Protein AF-A0A7W4PMN3-F1 (afdb_monomer)

Organism: NCBI:txid1286190

Radius of gyration: 24.83 Å; Cα contacts (8 Å, |Δi|>4): 117; chains: 1; bounding box: 66×56×52 Å

Foldseek 3Di:
DDDDDDDDDDDDDDPDPDDPPPVPPPPPFDWDQAPLGTWTQKDFPDDCPDPLNVVLRVVLLVVLVVCLVPVVVCPDDDNVLSSLSSSVSSRVSCVVSVRMDGHPDDDPTSVRPPPD

Secondary structure (DSSP, 8-state):
------------------------------EEEETTEEEESEEE-S-TTSHHHHHHHHHHHHHHHHHHHHSSTTTSS-HHHHHHHHHHHHHHHHHHTTSEEE-TTS---SPPP---

pLDDT: mean 70.54, std 18.74, range [37.28, 95.38]

Stru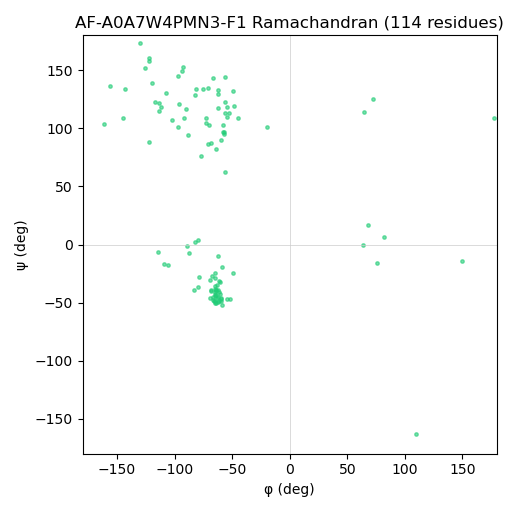cture (mmCIF, N/CA/C/O backbone):
data_AF-A0A7W4PMN3-F1
#
_entry.id   AF-A0A7W4PMN3-F1
#
loop_
_atom_site.group_PDB
_atom_site.id
_atom_site.type_symbol
_atom_site.label_atom_id
_atom_site.label_alt_id
_atom_site.label_comp_id
_atom_site.label_asym_id
_atom_site.label_entity_id
_atom_site.label_seq_id
_atom_site.pdbx_PDB_ins_code
_atom_site.Cartn_x
_atom_site.Cartn_y
_atom_site.Cartn_z
_atom_site.occupancy
_atom_site.B_iso_or_equiv
_atom_site.auth_seq_id
_atom_site.auth_comp_id
_atom_site.auth_asym_id
_atom_site.auth_atom_id
_atom_site.pdbx_PDB_model_num
ATOM 1 N N . MET A 1 1 ? -49.636 -38.493 34.632 1.00 37.28 1 MET A N 1
ATOM 2 C CA . MET A 1 1 ? -49.214 -37.741 33.433 1.00 37.28 1 MET A CA 1
ATOM 3 C C . MET A 1 1 ? -47.906 -38.357 32.977 1.00 37.28 1 MET A C 1
ATOM 5 O O . MET A 1 1 ? -46.911 -38.229 33.673 1.00 37.28 1 MET A O 1
ATOM 9 N N . THR A 1 2 ? -47.946 -39.136 31.899 1.00 40.81 2 THR A N 1
ATOM 10 C CA . THR A 1 2 ? -46.820 -39.970 31.460 1.00 40.81 2 THR A CA 1
ATOM 11 C C . THR A 1 2 ? -46.844 -39.977 29.940 1.00 40.81 2 THR A C 1
ATOM 13 O O . THR A 1 2 ? -47.766 -40.518 29.337 1.00 40.81 2 THR A O 1
ATOM 16 N N . ILE A 1 3 ? -45.879 -39.296 29.327 1.00 47.38 3 ILE A N 1
ATOM 17 C CA . ILE A 1 3 ? -45.772 -39.137 27.877 1.00 47.38 3 ILE A CA 1
ATOM 18 C C . ILE A 1 3 ? -44.810 -40.217 27.375 1.00 47.38 3 ILE A C 1
ATOM 20 O O . ILE A 1 3 ? -43.661 -40.267 27.807 1.00 47.38 3 ILE A O 1
ATOM 24 N N . ARG A 1 4 ? -45.278 -41.091 26.480 1.00 50.44 4 ARG A N 1
ATOM 25 C CA . ARG A 1 4 ? -44.426 -41.973 25.673 1.00 50.44 4 ARG A CA 1
ATOM 26 C C . ARG A 1 4 ? -44.558 -41.537 24.219 1.00 50.44 4 ARG A C 1
ATOM 28 O O . ARG A 1 4 ? -45.647 -41.616 23.663 1.00 50.44 4 ARG A O 1
ATOM 35 N N . ILE A 1 5 ? -43.468 -41.043 23.639 1.00 54.47 5 ILE A N 1
ATOM 36 C CA . ILE A 1 5 ? -43.374 -40.735 22.210 1.00 54.47 5 ILE A CA 1
ATOM 37 C C . ILE A 1 5 ? -42.593 -41.887 21.587 1.00 54.47 5 ILE A C 1
ATOM 39 O O . ILE A 1 5 ? -41.398 -42.036 21.832 1.00 54.47 5 ILE A O 1
ATOM 43 N N . ASP A 1 6 ? -43.308 -42.735 20.852 1.00 49.56 6 ASP A N 1
ATOM 44 C CA . ASP A 1 6 ? -42.733 -43.837 20.092 1.00 49.56 6 ASP A CA 1
ATOM 45 C C . ASP A 1 6 ? -42.213 -43.307 18.752 1.00 49.56 6 ASP A C 1
ATOM 47 O O . ASP A 1 6 ? -42.899 -42.582 18.024 1.00 49.56 6 ASP A O 1
ATOM 51 N N . ALA A 1 7 ? -40.960 -43.634 18.462 1.00 53.09 7 ALA A N 1
ATOM 52 C CA . ALA A 1 7 ? -40.264 -43.268 17.250 1.00 53.09 7 ALA A CA 1
ATOM 53 C C . ALA A 1 7 ? -40.480 -44.354 16.196 1.00 53.09 7 ALA A C 1
ATOM 55 O O . ALA A 1 7 ? -39.973 -45.462 16.345 1.00 53.09 7 ALA A O 1
ATOM 56 N N . ARG A 1 8 ? -41.130 -44.022 15.078 1.00 52.03 8 ARG A N 1
ATOM 57 C CA . ARG A 1 8 ? -40.959 -44.732 13.798 1.00 52.03 8 ARG A CA 1
ATOM 58 C C . ARG A 1 8 ? -41.450 -43.841 12.662 1.00 52.03 8 ARG A C 1
ATOM 60 O O . ARG A 1 8 ? -42.630 -43.565 12.531 1.00 52.03 8 ARG A O 1
ATOM 67 N N . ARG A 1 9 ? -40.481 -43.268 11.943 1.00 53.56 9 ARG A N 1
ATOM 68 C CA . ARG A 1 9 ? -40.164 -43.609 10.545 1.00 53.56 9 ARG A CA 1
ATOM 69 C C . ARG A 1 9 ? -41.301 -43.279 9.575 1.00 53.56 9 ARG A C 1
ATOM 71 O O . ARG A 1 9 ? -42.292 -43.990 9.532 1.00 53.56 9 ARG A O 1
ATOM 78 N N . LEU A 1 10 ? -41.045 -42.318 8.690 1.00 52.19 10 LEU A N 1
ATOM 79 C CA . LEU A 1 10 ? -40.747 -42.581 7.274 1.00 52.19 10 LEU A CA 1
ATOM 80 C C . LEU A 1 10 ? -40.581 -41.234 6.558 1.00 52.19 10 LEU A C 1
ATOM 82 O O . LEU A 1 10 ? -41.546 -40.507 6.351 1.00 52.19 10 LEU A O 1
ATOM 86 N N . LEU A 1 11 ? -39.342 -40.913 6.179 1.00 58.75 11 LEU A N 1
ATOM 87 C CA . LEU A 1 11 ? -39.102 -40.003 5.064 1.00 58.75 11 LEU A CA 1
ATOM 88 C C . LEU A 1 11 ? -39.475 -40.741 3.772 1.00 58.75 11 LEU A C 1
ATOM 90 O O . LEU A 1 11 ? -38.973 -41.847 3.555 1.00 58.75 11 LEU A O 1
ATOM 94 N N . PRO A 1 12 ? -40.201 -40.085 2.860 1.00 51.88 12 PRO A N 1
ATOM 95 C CA . PRO A 1 12 ? -39.898 -40.193 1.450 1.00 51.88 12 PRO A CA 1
ATOM 96 C C . PRO A 1 12 ? -39.381 -38.845 0.948 1.00 51.88 12 PRO A C 1
ATOM 98 O O . PRO A 1 12 ? -40.058 -37.819 0.989 1.00 51.88 12 PRO A O 1
ATOM 101 N N . LEU A 1 13 ? -38.133 -38.898 0.488 1.00 55.12 13 LEU A N 1
ATOM 102 C CA . LEU A 1 13 ? -37.477 -37.923 -0.368 1.00 55.12 13 LEU A CA 1
ATOM 103 C C . LEU A 1 13 ? -38.406 -37.510 -1.519 1.00 55.12 13 LEU A C 1
ATOM 105 O O . LEU A 1 13 ? -38.610 -38.285 -2.451 1.00 55.12 13 LEU A O 1
ATOM 109 N N . LEU A 1 14 ? -38.916 -36.279 -1.492 1.00 54.69 14 LEU A N 1
ATOM 110 C CA . LEU A 1 14 ? -39.370 -35.613 -2.707 1.00 54.69 14 LEU A CA 1
ATOM 111 C C . LEU A 1 14 ? -38.251 -34.702 -3.197 1.00 54.69 14 LEU A C 1
ATOM 113 O O . LEU A 1 14 ? -38.012 -33.615 -2.675 1.00 54.69 14 LEU A O 1
ATOM 117 N N . ALA A 1 15 ? -37.554 -35.215 -4.208 1.00 55.59 15 ALA A N 1
ATOM 118 C CA . ALA A 1 15 ? -36.651 -34.480 -5.068 1.00 55.59 15 ALA A CA 1
ATOM 119 C C . ALA A 1 15 ? -37.432 -33.366 -5.784 1.00 55.59 15 ALA A C 1
ATOM 121 O O . ALA A 1 15 ? -38.001 -33.563 -6.853 1.00 55.59 15 ALA A O 1
ATOM 122 N N . GLY A 1 16 ? -37.488 -32.196 -5.154 1.00 47.44 16 GLY A N 1
ATOM 123 C CA . GLY A 1 16 ? -37.913 -30.955 -5.780 1.00 47.44 16 GLY A CA 1
ATOM 124 C C . GLY A 1 16 ? -36.708 -30.274 -6.409 1.00 47.44 16 GLY A C 1
ATOM 125 O O . GLY A 1 16 ? -35.988 -29.536 -5.743 1.00 47.44 16 GLY A O 1
ATOM 126 N N . THR A 1 17 ? -36.484 -30.523 -7.696 1.00 54.16 17 THR A N 1
ATOM 127 C CA . THR A 1 17 ? -35.688 -29.662 -8.576 1.00 54.16 17 THR A CA 1
ATOM 128 C C . THR A 1 17 ? -36.292 -28.259 -8.578 1.00 54.16 17 THR A C 1
ATOM 130 O O . THR A 1 17 ? -37.235 -27.976 -9.311 1.00 54.16 17 THR A O 1
ATOM 133 N N . GLY A 1 18 ? -35.752 -27.389 -7.730 1.00 43.59 18 GLY A N 1
ATOM 134 C CA . GLY A 1 18 ? -36.048 -25.964 -7.678 1.00 43.59 18 GLY A CA 1
ATOM 135 C C . GLY A 1 18 ? -34.754 -25.191 -7.863 1.00 43.59 18 GLY A C 1
ATOM 136 O O . GLY A 1 18 ? -34.050 -24.913 -6.901 1.00 43.59 18 GLY A O 1
ATOM 137 N N . LEU A 1 19 ? -34.439 -24.942 -9.131 1.00 45.38 19 LEU A N 1
ATOM 138 C CA . LEU A 1 19 ? -33.405 -24.071 -9.682 1.00 45.38 19 LEU A CA 1
ATOM 139 C C . LEU A 1 19 ? -32.907 -22.998 -8.688 1.00 45.38 19 LEU A C 1
ATOM 141 O O . LEU A 1 19 ? -33.544 -21.963 -8.495 1.00 45.38 19 LEU A O 1
ATOM 145 N N . ALA A 1 20 ? -31.744 -23.231 -8.077 1.00 46.22 20 ALA A N 1
ATOM 146 C CA . ALA A 1 20 ? -31.018 -22.194 -7.360 1.00 46.22 20 ALA A CA 1
ATOM 147 C C . ALA A 1 20 ? -30.449 -21.219 -8.394 1.00 46.22 20 ALA A C 1
ATOM 149 O O . ALA A 1 20 ? -29.310 -21.353 -8.837 1.00 46.22 20 ALA A O 1
ATOM 150 N N . ILE A 1 21 ? -31.243 -20.228 -8.798 1.00 48.03 21 ILE A N 1
ATOM 151 C CA . ILE A 1 21 ? -30.689 -19.030 -9.418 1.00 48.03 21 ILE A CA 1
ATOM 152 C C . ILE A 1 21 ? -30.125 -18.205 -8.263 1.00 48.03 21 ILE A C 1
ATOM 154 O O . ILE A 1 21 ? -30.733 -17.249 -7.785 1.00 48.03 21 ILE A O 1
ATOM 158 N N . ALA A 1 22 ? -28.965 -18.626 -7.758 1.00 44.69 22 ALA A N 1
ATOM 159 C CA . ALA A 1 22 ? -28.084 -17.694 -7.090 1.00 44.69 22 ALA A CA 1
ATOM 160 C C . ALA A 1 22 ? -27.797 -16.626 -8.142 1.00 44.69 22 ALA A C 1
ATOM 162 O O . ALA A 1 22 ? -27.066 -16.871 -9.101 1.00 44.69 22 ALA A O 1
ATOM 163 N N . ALA A 1 23 ? -28.454 -15.475 -8.017 1.00 39.88 23 ALA A N 1
ATOM 164 C CA . ALA A 1 23 ? -28.007 -14.278 -8.686 1.00 39.88 23 ALA A CA 1
ATOM 165 C C . ALA A 1 23 ? -26.575 -14.067 -8.195 1.00 39.88 23 ALA A C 1
ATOM 167 O O . ALA A 1 23 ? -26.344 -13.576 -7.091 1.00 39.88 23 ALA A O 1
ATOM 168 N N . THR A 1 24 ? -25.609 -14.522 -8.987 1.00 45.12 24 THR A N 1
ATOM 169 C CA . THR A 1 24 ? -24.237 -14.064 -8.920 1.00 45.12 24 THR A CA 1
ATOM 170 C C . THR A 1 24 ? -24.305 -12.600 -9.310 1.00 45.12 24 THR A C 1
ATOM 172 O O . THR A 1 24 ? -24.100 -12.221 -10.461 1.00 45.12 24 THR A O 1
ATOM 175 N N . THR A 1 25 ? -24.653 -11.747 -8.344 1.00 44.81 25 THR A N 1
ATOM 176 C CA . THR A 1 25 ? -24.221 -10.361 -8.400 1.00 44.81 25 THR A CA 1
ATOM 177 C C . THR A 1 25 ? -22.732 -10.449 -8.700 1.00 44.81 25 THR A C 1
ATOM 179 O O . THR A 1 25 ? -22.014 -11.128 -7.958 1.00 44.81 25 THR A O 1
ATOM 182 N N . PRO A 1 26 ? -22.258 -9.900 -9.833 1.00 44.06 26 PRO A N 1
ATOM 183 C CA . PRO A 1 26 ? -20.837 -9.892 -10.093 1.00 44.06 26 PRO A CA 1
ATOM 184 C C . PRO A 1 26 ? -20.243 -9.199 -8.879 1.00 44.06 26 PRO A C 1
ATOM 186 O O . PRO A 1 26 ? -20.568 -8.041 -8.619 1.00 44.06 26 PRO A O 1
ATOM 189 N N . ALA A 1 27 ? -19.476 -9.939 -8.076 1.00 48.28 27 ALA A N 1
ATOM 190 C CA . ALA A 1 27 ? -18.728 -9.365 -6.980 1.00 48.28 27 ALA A CA 1
ATOM 191 C C . ALA A 1 27 ? -17.834 -8.329 -7.648 1.00 48.28 27 ALA A C 1
ATOM 193 O O . ALA A 1 27 ? -16.843 -8.691 -8.288 1.00 48.28 27 ALA A O 1
ATOM 194 N N . HIS A 1 28 ? -18.273 -7.066 -7.632 1.00 50.47 28 HIS A N 1
ATOM 195 C CA . HIS A 1 28 ? -17.547 -5.969 -8.235 1.00 50.47 28 HIS A CA 1
ATOM 196 C C . HIS A 1 28 ? -16.160 -6.057 -7.632 1.00 50.47 28 HIS A C 1
ATOM 198 O O . HIS A 1 28 ? -16.020 -5.967 -6.413 1.00 50.47 28 HIS A O 1
ATOM 204 N N . ALA A 1 29 ? -15.173 -6.380 -8.470 1.00 59.38 29 ALA A N 1
ATOM 205 C CA . ALA A 1 29 ? -13.822 -6.613 -8.005 1.00 59.38 29 ALA A CA 1
ATOM 206 C C . ALA A 1 29 ? -13.416 -5.370 -7.217 1.00 59.38 29 ALA A C 1
ATOM 208 O O . ALA A 1 29 ? -13.316 -4.284 -7.793 1.00 59.38 29 ALA A O 1
ATOM 209 N N . HIS A 1 30 ? -13.295 -5.514 -5.898 1.00 68.75 30 HIS A N 1
ATOM 210 C CA . HIS A 1 30 ? -12.965 -4.395 -5.039 1.00 68.75 30 HIS A CA 1
ATOM 211 C C . HIS A 1 30 ? -11.589 -3.900 -5.464 1.00 68.75 30 HIS A C 1
ATOM 213 O O . HIS A 1 30 ? -10.609 -4.654 -5.471 1.00 68.75 30 HIS A O 1
ATOM 219 N N . LYS A 1 31 ? -11.577 -2.649 -5.918 1.00 73.19 31 LYS A N 1
ATOM 220 C CA . LYS A 1 31 ? -10.384 -1.936 -6.334 1.00 73.19 31 LYS A CA 1
ATOM 221 C C . LYS A 1 31 ? -10.168 -0.798 -5.368 1.00 73.19 31 LYS A C 1
ATOM 223 O O . LYS A 1 31 ? -11.031 0.059 -5.196 1.00 73.19 31 LYS A O 1
ATOM 228 N N . GLU A 1 32 ? -9.005 -0.824 -4.761 1.00 81.19 32 GLU A N 1
ATOM 229 C CA . GLU A 1 32 ? -8.519 0.190 -3.861 1.00 81.19 32 GLU A CA 1
ATOM 230 C C . GLU A 1 32 ? -7.604 1.147 -4.638 1.00 81.19 32 GLU A C 1
ATOM 232 O O . GLU A 1 32 ? -6.951 0.734 -5.595 1.00 81.19 32 GLU A O 1
ATOM 237 N N . HIS A 1 33 ? -7.598 2.437 -4.309 1.00 79.44 33 HIS A N 1
ATOM 238 C CA . HIS A 1 33 ? -6.857 3.435 -5.085 1.00 79.44 33 HIS A CA 1
ATOM 239 C C . HIS A 1 33 ? -5.624 3.912 -4.325 1.00 79.44 33 HIS A C 1
ATOM 241 O O . HIS A 1 33 ? -5.720 4.305 -3.163 1.00 79.44 33 HIS A O 1
ATOM 247 N N . SER A 1 34 ? -4.478 3.908 -5.003 1.00 80.44 34 SER A N 1
ATOM 248 C CA . SER A 1 34 ? -3.223 4.476 -4.515 1.00 80.44 34 SER A CA 1
ATOM 249 C C . SER A 1 34 ? -2.605 5.400 -5.561 1.00 80.44 34 SER A C 1
ATOM 251 O O . SER A 1 34 ? -3.054 5.453 -6.709 1.00 80.44 34 SER A O 1
ATOM 253 N N . ILE A 1 35 ? -1.520 6.084 -5.191 1.00 81.62 35 ILE A N 1
ATOM 254 C CA . ILE A 1 35 ? -0.715 6.884 -6.129 1.00 81.62 35 ILE A CA 1
ATOM 255 C C . ILE A 1 35 ? -0.138 6.049 -7.286 1.00 81.62 35 ILE A C 1
ATOM 257 O O . ILE A 1 35 ? 0.199 6.588 -8.336 1.00 81.62 35 ILE A O 1
ATOM 261 N N . TYR A 1 36 ? -0.063 4.726 -7.121 1.00 78.00 36 TYR A N 1
ATOM 262 C CA . TYR A 1 36 ? 0.402 3.787 -8.141 1.00 78.00 36 TYR A CA 1
ATOM 263 C C . TYR A 1 36 ? -0.741 3.288 -9.044 1.00 78.00 36 TYR A C 1
ATOM 265 O O . TYR A 1 36 ? -0.509 2.510 -9.970 1.00 78.00 36 TYR A O 1
ATOM 273 N N . GLY A 1 37 ? -1.980 3.728 -8.797 1.00 83.25 37 GLY A N 1
ATOM 274 C CA . GLY A 1 37 ? -3.188 3.394 -9.545 1.00 83.25 37 GLY A CA 1
ATOM 275 C C . GLY A 1 37 ? -4.152 2.496 -8.767 1.00 83.25 37 GLY A C 1
ATOM 276 O O . GLY A 1 37 ? -4.085 2.363 -7.551 1.00 83.25 37 GLY A O 1
ATOM 277 N N . SER A 1 38 ? -5.083 1.865 -9.488 1.00 84.38 38 SER A N 1
ATOM 278 C CA . SER A 1 38 ? -6.032 0.927 -8.871 1.00 84.38 38 SER A CA 1
ATOM 279 C C . SER A 1 38 ? -5.354 -0.403 -8.540 1.00 84.38 38 SER A C 1
ATOM 281 O O . SER A 1 38 ? -4.667 -0.960 -9.405 1.00 84.38 38 SER A O 1
ATOM 283 N N . ILE A 1 39 ? -5.599 -0.900 -7.330 1.00 86.56 39 ILE A N 1
ATOM 284 C CA . ILE A 1 39 ? -5.092 -2.147 -6.762 1.00 86.56 39 ILE A CA 1
ATOM 285 C C . ILE A 1 39 ? -6.279 -3.070 -6.492 1.00 86.56 39 ILE A C 1
ATOM 287 O O . ILE A 1 39 ? -7.218 -2.692 -5.797 1.00 86.56 39 ILE A O 1
ATOM 291 N N . SER A 1 40 ? -6.281 -4.266 -7.070 1.00 83.12 40 SER A N 1
ATOM 292 C CA . SER A 1 40 ? -7.427 -5.186 -6.967 1.00 83.12 40 SER A CA 1
ATOM 293 C C . SER A 1 40 ? -7.274 -6.150 -5.789 1.00 83.12 40 SER A C 1
ATOM 295 O O . SER A 1 40 ? -6.162 -6.491 -5.410 1.00 83.12 40 SER A O 1
ATOM 297 N N . GLY A 1 41 ? -8.384 -6.638 -5.229 1.00 83.69 41 GLY A N 1
ATOM 298 C CA . GLY A 1 41 ? -8.355 -7.681 -4.1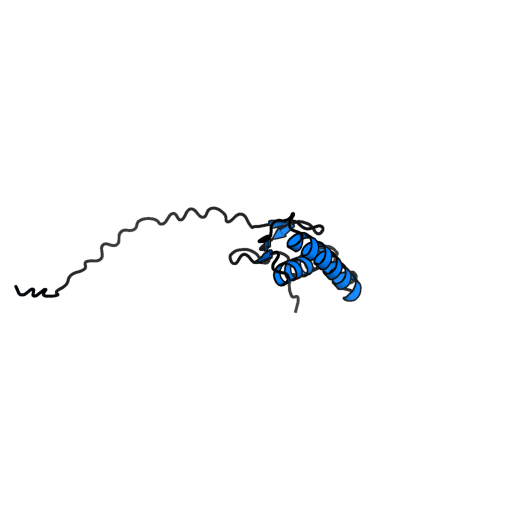90 1.00 83.69 41 GLY A CA 1
ATOM 299 C C . GLY A 1 41 ? -8.083 -7.166 -2.773 1.00 83.69 41 GLY A C 1
ATOM 300 O O . GLY A 1 41 ? -7.969 -7.967 -1.845 1.00 83.69 41 GLY A O 1
ATOM 301 N N . TYR A 1 42 ? -8.042 -5.843 -2.592 1.00 85.81 42 TYR A N 1
ATOM 302 C CA . TYR A 1 42 ? -7.913 -5.181 -1.296 1.00 85.81 42 TYR A CA 1
ATOM 303 C C . TYR A 1 42 ? -9.075 -4.225 -1.045 1.00 85.81 42 TYR A C 1
ATOM 305 O O . TYR A 1 42 ? -9.744 -3.758 -1.970 1.00 85.81 42 TYR A O 1
ATOM 313 N N . ARG A 1 43 ? -9.306 -3.930 0.232 1.00 87.31 43 ARG A N 1
ATOM 314 C CA . ARG A 1 43 ? -10.267 -2.929 0.692 1.00 87.31 43 ARG A CA 1
ATOM 315 C C . ARG A 1 43 ? -9.719 -2.202 1.910 1.00 87.31 43 ARG A C 1
ATOM 317 O O . ARG A 1 43 ? -9.290 -2.854 2.861 1.00 87.31 43 ARG A O 1
ATOM 324 N N . ALA A 1 44 ? -9.822 -0.875 1.918 1.00 89.50 44 ALA A N 1
ATOM 325 C CA . ALA A 1 44 ? -9.595 -0.084 3.121 1.00 89.50 44 ALA A CA 1
ATOM 326 C C . ALA A 1 44 ? -10.612 -0.423 4.228 1.00 89.50 44 ALA A C 1
ATOM 328 O O . ALA A 1 44 ? -11.825 -0.439 3.995 1.00 89.50 44 ALA A O 1
ATOM 329 N N . ILE A 1 45 ? -10.104 -0.687 5.434 1.00 92.19 45 ILE A N 1
ATOM 330 C CA . ILE A 1 45 ? -10.904 -0.897 6.653 1.00 92.19 45 ILE A CA 1
ATOM 331 C C . ILE A 1 45 ? -10.843 0.285 7.617 1.00 92.19 45 ILE A C 1
ATOM 333 O O . ILE A 1 45 ? -11.712 0.408 8.476 1.00 92.19 45 ILE A O 1
ATOM 337 N N . LEU A 1 46 ? -9.851 1.162 7.458 1.00 91.00 46 LEU A N 1
ATOM 338 C CA . LEU A 1 46 ? -9.789 2.440 8.156 1.00 91.00 46 LEU A CA 1
ATOM 339 C C . LEU A 1 46 ? -10.403 3.549 7.298 1.00 91.00 46 LEU A C 1
ATOM 341 O O . LEU A 1 46 ? -10.318 3.522 6.067 1.00 91.00 46 LEU A O 1
ATOM 345 N N . ASP A 1 47 ? -10.987 4.549 7.961 1.00 91.19 47 ASP A N 1
ATOM 346 C CA . ASP A 1 47 ? -11.408 5.779 7.295 1.00 91.19 47 ASP A CA 1
ATOM 347 C C . ASP A 1 47 ? -10.189 6.498 6.705 1.00 91.19 47 ASP A C 1
ATOM 349 O O . ASP A 1 47 ? -9.175 6.674 7.386 1.00 91.19 47 ASP A O 1
ATOM 353 N N . ARG A 1 48 ? -10.283 6.940 5.448 1.00 87.00 48 ARG A N 1
ATOM 354 C CA . ARG A 1 48 ? -9.145 7.547 4.738 1.00 87.00 48 ARG A CA 1
ATOM 355 C C . ARG A 1 48 ? -8.674 8.862 5.344 1.00 87.00 48 ARG A C 1
ATOM 357 O O . ARG A 1 48 ? -7.519 9.233 5.149 1.00 87.00 48 ARG A O 1
ATOM 364 N N . ASN A 1 49 ? -9.554 9.567 6.049 1.00 91.25 49 ASN A N 1
ATOM 365 C CA . ASN A 1 49 ? -9.223 10.826 6.702 1.00 91.25 49 ASN A CA 1
ATOM 366 C C . ASN A 1 49 ? -8.664 10.611 8.112 1.00 91.25 49 ASN A C 1
ATOM 368 O O . ASN A 1 49 ? -8.187 11.570 8.714 1.00 91.25 49 ASN A O 1
ATOM 372 N N . SER A 1 50 ? -8.687 9.380 8.632 1.00 93.62 50 SER A N 1
ATOM 373 C CA . SER A 1 50 ? -8.085 9.067 9.925 1.00 93.62 50 SER A CA 1
ATOM 374 C C . SER A 1 50 ? -6.562 9.218 9.889 1.00 93.62 50 SER A C 1
ATOM 376 O O . SER A 1 50 ? -5.899 8.850 8.913 1.00 93.62 50 SER A O 1
ATOM 378 N N . ASP A 1 51 ? -5.985 9.694 10.992 1.00 95.38 51 ASP A N 1
ATOM 379 C CA . ASP A 1 51 ? -4.529 9.821 11.135 1.00 95.38 51 ASP A CA 1
ATOM 380 C C . ASP A 1 51 ? -3.821 8.464 11.008 1.00 95.38 51 ASP A C 1
ATOM 382 O O . ASP A 1 51 ? -2.722 8.365 10.459 1.00 95.38 51 ASP A O 1
ATOM 386 N N . ALA A 1 52 ? -4.480 7.390 11.452 1.00 92.88 52 ALA A N 1
ATOM 387 C CA . ALA A 1 52 ? -3.991 6.025 11.299 1.00 92.88 52 ALA A CA 1
ATOM 388 C C . ALA A 1 52 ? -3.866 5.624 9.818 1.00 92.88 52 ALA A C 1
ATOM 390 O O . ALA A 1 52 ? -2.829 5.098 9.415 1.00 92.88 52 ALA A O 1
ATOM 391 N N . TYR A 1 53 ? -4.868 5.932 8.985 1.00 93.62 53 TYR A N 1
ATOM 392 C CA . TYR A 1 53 ? -4.788 5.670 7.546 1.00 93.62 53 TYR A CA 1
ATOM 393 C C . TYR A 1 53 ? -3.721 6.539 6.878 1.00 93.62 53 TYR A C 1
ATOM 395 O O . TYR A 1 53 ? -2.893 6.022 6.135 1.00 93.62 53 TYR A O 1
ATOM 403 N N . ARG A 1 54 ? -3.697 7.849 7.157 1.00 93.75 54 ARG A N 1
ATOM 404 C CA . ARG A 1 54 ? -2.753 8.789 6.522 1.00 93.75 54 ARG A CA 1
ATOM 405 C C . ARG A 1 54 ? -1.298 8.488 6.872 1.00 93.75 54 ARG A C 1
ATOM 407 O O . ARG A 1 54 ? -0.428 8.590 6.012 1.00 93.75 54 ARG A O 1
ATOM 414 N N . SER A 1 55 ? -1.031 8.101 8.119 1.00 94.62 55 SER A N 1
ATOM 415 C CA . SER A 1 55 ? 0.310 7.691 8.548 1.00 94.62 55 SER A CA 1
ATOM 416 C C . SER A 1 55 ? 0.740 6.369 7.913 1.00 94.62 55 SER A C 1
ATOM 418 O O . SER A 1 55 ? 1.893 6.247 7.499 1.00 94.62 55 SER A O 1
ATOM 420 N N . ALA A 1 56 ? -0.171 5.397 7.789 1.00 94.12 56 ALA A N 1
ATOM 421 C CA . ALA A 1 56 ? 0.098 4.160 7.066 1.00 94.12 56 ALA A CA 1
ATOM 422 C C . ALA A 1 56 ? 0.369 4.422 5.581 1.00 94.12 56 ALA A C 1
ATOM 424 O O . ALA A 1 56 ? 1.371 3.945 5.061 1.00 94.12 56 ALA A O 1
ATOM 425 N N . ASP A 1 57 ? -0.458 5.242 4.936 1.00 93.06 57 ASP A N 1
ATOM 426 C CA . ASP A 1 57 ? -0.327 5.602 3.526 1.00 93.06 57 ASP A CA 1
ATOM 427 C C . ASP A 1 57 ? 1.026 6.265 3.225 1.00 93.06 57 ASP A C 1
ATOM 429 O O . ASP A 1 57 ? 1.776 5.779 2.381 1.00 93.06 57 ASP A O 1
ATOM 433 N N . ALA A 1 58 ? 1.399 7.309 3.972 1.00 92.44 58 ALA A N 1
ATOM 434 C CA . ALA A 1 58 ? 2.671 8.007 3.775 1.00 92.44 58 ALA A CA 1
ATOM 435 C C . ALA A 1 58 ? 3.891 7.090 3.989 1.00 92.44 58 ALA A C 1
ATOM 437 O O . ALA A 1 58 ? 4.858 7.131 3.220 1.00 92.44 58 ALA A O 1
ATOM 438 N N . PHE A 1 59 ? 3.836 6.236 5.016 1.00 93.69 59 PHE A N 1
ATOM 439 C CA . PHE A 1 59 ? 4.887 5.258 5.279 1.00 93.69 59 PHE A CA 1
ATOM 440 C C . PHE A 1 59 ? 4.995 4.248 4.133 1.00 93.69 59 PHE A C 1
ATOM 442 O O . PHE A 1 59 ? 6.079 4.053 3.593 1.00 93.69 59 PHE A O 1
ATOM 449 N N . CYS A 1 60 ? 3.877 3.652 3.718 1.00 93.38 60 CYS A N 1
ATOM 450 C CA . CYS A 1 60 ? 3.858 2.605 2.703 1.00 93.38 60 CYS A CA 1
ATOM 451 C C . CYS A 1 60 ? 4.210 3.115 1.302 1.00 93.38 60 CYS A C 1
ATOM 453 O O . CYS A 1 60 ? 4.810 2.378 0.523 1.00 93.38 60 CYS A O 1
ATOM 455 N N . GLN A 1 61 ? 3.898 4.372 0.971 1.00 90.94 61 GLN A N 1
ATOM 456 C CA . GLN A 1 61 ? 4.392 5.003 -0.260 1.00 90.94 61 GLN A CA 1
ATOM 457 C C . GLN A 1 61 ? 5.918 5.134 -0.244 1.00 90.94 61 GLN A C 1
ATOM 459 O O . GLN A 1 61 ? 6.586 4.847 -1.238 1.00 90.94 61 GLN A O 1
ATOM 464 N N . THR A 1 62 ? 6.484 5.546 0.891 1.00 89.50 62 THR A N 1
ATOM 465 C CA . THR A 1 62 ? 7.938 5.676 1.039 1.00 89.50 62 THR A CA 1
ATOM 466 C C . THR A 1 62 ? 8.609 4.307 0.958 1.00 89.50 62 THR A C 1
ATOM 468 O O . THR A 1 62 ? 9.536 4.131 0.174 1.00 89.50 62 THR A O 1
ATOM 471 N N . ASP A 1 63 ? 8.097 3.331 1.706 1.00 89.12 63 ASP A N 1
ATOM 472 C CA . ASP A 1 63 ? 8.622 1.966 1.764 1.00 89.12 63 ASP A CA 1
ATOM 473 C C . ASP A 1 63 ? 8.602 1.280 0.391 1.00 89.12 63 ASP A C 1
ATOM 475 O O . ASP A 1 63 ? 9.637 0.807 -0.075 1.00 89.12 63 ASP A O 1
ATOM 479 N N . ALA A 1 64 ? 7.478 1.337 -0.332 1.00 86.38 64 ALA A N 1
ATOM 480 C CA . ALA A 1 64 ? 7.381 0.780 -1.681 1.00 86.38 64 ALA A CA 1
ATOM 481 C C . ALA A 1 64 ? 8.337 1.476 -2.669 1.00 86.38 64 ALA A C 1
ATOM 483 O O . ALA A 1 64 ? 8.963 0.824 -3.507 1.00 86.38 64 ALA A O 1
ATOM 484 N N . SER A 1 65 ? 8.495 2.800 -2.558 1.00 82.25 65 SER A N 1
ATOM 485 C CA . SER A 1 65 ? 9.411 3.565 -3.415 1.00 82.25 65 SER A CA 1
ATOM 486 C C . SER A 1 65 ? 10.881 3.230 -3.132 1.00 82.25 65 SER A C 1
ATOM 488 O O . SER A 1 65 ? 11.671 3.098 -4.069 1.00 82.25 65 SER A O 1
ATOM 490 N N . VAL A 1 66 ? 11.247 3.046 -1.860 1.00 84.06 66 VAL A N 1
ATOM 491 C CA . VAL A 1 66 ? 12.592 2.620 -1.445 1.00 84.06 66 VAL A CA 1
ATOM 492 C C . VAL A 1 66 ? 12.850 1.174 -1.859 1.00 84.06 66 VAL A C 1
ATOM 494 O O . VAL A 1 66 ? 13.882 0.913 -2.469 1.00 84.06 66 VAL A O 1
ATOM 497 N N . SER A 1 67 ? 11.905 0.256 -1.627 1.00 78.12 67 SER A N 1
ATOM 498 C CA . SER A 1 67 ? 11.978 -1.141 -2.087 1.00 78.12 67 SER A CA 1
ATOM 499 C C . SER A 1 67 ? 12.276 -1.209 -3.583 1.00 78.12 67 SER A C 1
ATOM 501 O O . SER A 1 67 ? 13.196 -1.915 -4.003 1.00 78.12 67 SER A O 1
ATOM 503 N N . ALA A 1 68 ? 11.567 -0.412 -4.390 1.00 75.06 68 ALA A N 1
ATOM 504 C CA . ALA A 1 68 ? 11.821 -0.330 -5.820 1.00 75.06 68 ALA A CA 1
ATOM 505 C C . ALA A 1 68 ? 13.237 0.182 -6.121 1.00 75.06 68 ALA A C 1
ATOM 507 O O . ALA A 1 68 ? 13.945 -0.449 -6.901 1.00 75.06 68 ALA A O 1
ATOM 508 N N . A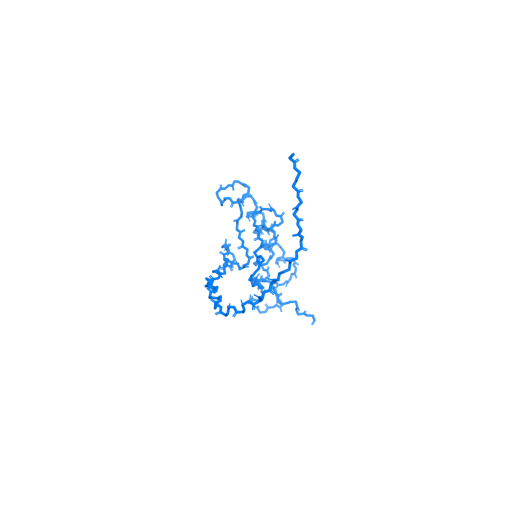LA A 1 69 ? 13.673 1.276 -5.489 1.00 73.25 69 ALA A N 1
ATOM 509 C CA . ALA A 1 69 ? 14.998 1.853 -5.713 1.00 73.25 69 ALA A CA 1
ATOM 510 C C . ALA A 1 69 ? 16.151 0.919 -5.293 1.00 73.25 69 ALA A C 1
ATOM 512 O O . ALA A 1 69 ? 17.166 0.855 -5.985 1.00 73.25 69 ALA A O 1
ATOM 513 N N . THR A 1 70 ? 16.006 0.189 -4.184 1.00 72.62 70 THR A N 1
ATOM 514 C CA . THR A 1 70 ? 17.062 -0.659 -3.610 1.00 72.62 70 THR A CA 1
ATOM 515 C C . THR A 1 70 ? 17.147 -2.035 -4.264 1.00 72.62 70 THR A C 1
ATOM 517 O O . THR A 1 70 ? 18.249 -2.517 -4.507 1.00 72.62 70 THR A O 1
ATOM 520 N N . ASN A 1 71 ? 16.020 -2.671 -4.598 1.00 65.75 71 ASN A N 1
ATOM 521 C CA . ASN A 1 71 ? 16.025 -4.037 -5.138 1.00 65.75 71 ASN A CA 1
ATOM 522 C C . ASN A 1 71 ? 16.375 -4.118 -6.635 1.00 65.75 71 ASN A C 1
ATOM 524 O O . ASN A 1 71 ? 16.323 -5.199 -7.219 1.00 65.75 71 ASN A O 1
ATOM 528 N N . GLY A 1 72 ? 16.720 -2.999 -7.287 1.00 55.28 72 GLY A N 1
ATOM 529 C CA . GLY A 1 72 ? 17.147 -2.974 -8.694 1.00 55.28 72 GLY A CA 1
ATOM 530 C C . GLY A 1 72 ? 16.075 -3.418 -9.702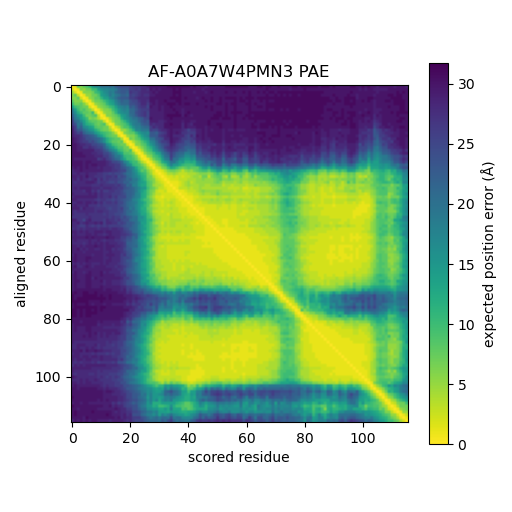 1.00 55.28 72 GLY A C 1
ATOM 531 O O . GLY A 1 72 ? 16.299 -3.363 -10.911 1.00 55.28 72 GLY A O 1
ATOM 532 N N . THR A 1 73 ? 14.882 -3.787 -9.230 1.00 51.44 73 THR A N 1
ATOM 533 C CA . THR A 1 73 ? 13.707 -4.212 -10.006 1.00 51.44 73 THR A CA 1
ATOM 534 C C . THR A 1 73 ? 13.176 -3.123 -10.937 1.00 51.44 73 THR A C 1
ATOM 536 O O . THR A 1 73 ? 12.342 -3.404 -11.794 1.00 51.44 73 THR A O 1
ATOM 539 N N . VAL A 1 74 ? 13.678 -1.893 -10.795 1.00 49.75 74 VAL A N 1
ATOM 540 C CA . VAL A 1 74 ? 13.460 -0.759 -11.705 1.00 49.75 74 VAL A CA 1
ATOM 541 C C . VAL A 1 74 ? 14.128 -0.966 -13.071 1.00 49.75 74 VAL A C 1
ATOM 543 O O . VAL A 1 74 ? 13.670 -0.391 -14.050 1.00 49.75 74 VAL A O 1
ATOM 546 N N . MET A 1 75 ? 15.216 -1.745 -13.163 1.00 48.03 75 MET A N 1
ATOM 547 C CA . MET A 1 75 ? 16.081 -1.732 -14.357 1.00 48.03 75 MET A CA 1
ATOM 548 C C . MET A 1 75 ? 16.015 -2.983 -15.242 1.00 48.03 75 MET A C 1
ATOM 550 O O . MET A 1 75 ? 16.461 -2.921 -16.384 1.00 48.03 75 MET A O 1
ATOM 554 N N . THR A 1 76 ? 15.481 -4.111 -14.765 1.00 50.75 76 THR A N 1
ATOM 555 C CA . THR A 1 76 ? 15.614 -5.410 -15.464 1.00 50.75 76 THR A CA 1
ATOM 556 C C . THR A 1 76 ? 14.312 -6.003 -16.005 1.00 50.75 76 THR A C 1
ATOM 558 O O . THR A 1 76 ? 14.357 -6.988 -16.738 1.00 50.75 76 THR A O 1
ATOM 561 N N . GLY A 1 77 ? 13.152 -5.410 -15.707 1.00 52.44 77 GLY A N 1
ATOM 562 C CA . GLY A 1 77 ? 11.852 -5.860 -16.214 1.00 52.44 77 GLY A CA 1
ATOM 563 C C . GLY A 1 77 ? 11.159 -4.778 -17.034 1.00 52.44 77 GLY A C 1
ATOM 564 O O . GLY A 1 77 ? 11.169 -3.612 -16.648 1.00 52.44 77 GLY A O 1
ATOM 565 N N . GLY A 1 78 ? 10.521 -5.153 -18.150 1.00 54.53 78 GLY A N 1
ATOM 566 C CA . GLY A 1 78 ? 9.705 -4.226 -18.942 1.00 54.53 78 GLY A CA 1
ATOM 567 C C . GLY A 1 78 ? 8.730 -3.458 -18.043 1.00 54.53 78 GLY A C 1
ATOM 568 O O . GLY A 1 78 ? 8.070 -4.069 -17.200 1.00 54.53 78 GLY A O 1
ATOM 569 N N . GLY A 1 79 ? 8.661 -2.130 -18.199 1.00 57.41 79 GLY A N 1
ATOM 570 C CA . GLY A 1 79 ? 8.111 -1.199 -17.198 1.00 57.41 79 GLY A CA 1
ATOM 571 C C . GLY A 1 79 ? 6.736 -1.554 -16.610 1.00 57.41 79 GLY A C 1
ATOM 572 O O . GLY A 1 79 ? 6.449 -1.204 -15.471 1.00 57.41 79 GLY A O 1
ATOM 573 N N . GLY A 1 80 ? 5.904 -2.333 -17.312 1.00 64.50 80 GLY A N 1
ATOM 574 C CA . GLY A 1 80 ? 4.638 -2.852 -16.781 1.00 64.50 80 GLY A CA 1
ATOM 575 C C . GLY A 1 80 ? 4.766 -3.769 -15.551 1.00 64.50 80 GLY A C 1
ATOM 576 O O . GLY A 1 80 ? 3.881 -3.756 -14.695 1.00 64.50 80 GLY A O 1
ATOM 577 N N . ASN A 1 81 ? 5.852 -4.536 -15.415 1.00 70.12 81 ASN A N 1
ATOM 578 C CA . ASN A 1 81 ? 6.062 -5.434 -14.269 1.00 70.12 81 ASN A CA 1
ATOM 579 C C . ASN A 1 81 ? 6.542 -4.687 -13.017 1.00 70.12 81 ASN A C 1
ATOM 581 O O . ASN A 1 81 ? 6.230 -5.097 -11.899 1.00 70.12 81 ASN A O 1
ATOM 585 N N . GLN A 1 82 ? 7.231 -3.559 -13.193 1.00 71.56 82 GLN A N 1
ATOM 586 C CA . GLN A 1 82 ? 7.675 -2.708 -12.092 1.00 71.56 82 GLN A CA 1
ATOM 587 C C . GLN A 1 82 ? 6.488 -2.055 -11.371 1.00 71.56 82 GLN A C 1
ATOM 589 O O . GLN A 1 82 ? 6.409 -2.097 -10.144 1.00 71.56 82 GLN A O 1
ATOM 594 N N . PHE A 1 83 ? 5.523 -1.509 -12.117 1.00 77.06 83 PHE A N 1
ATOM 595 C CA . PHE A 1 83 ? 4.327 -0.904 -11.522 1.00 77.06 83 PHE A CA 1
ATOM 596 C C . PHE A 1 83 ? 3.469 -1.919 -10.757 1.00 77.06 83 PHE A C 1
ATOM 598 O O . PHE A 1 83 ? 2.901 -1.579 -9.723 1.00 77.06 83 PHE A O 1
ATOM 605 N N . LYS A 1 84 ? 3.400 -3.174 -11.218 1.00 78.69 84 LYS A N 1
ATOM 606 C CA . LYS A 1 84 ? 2.713 -4.256 -10.488 1.00 78.69 84 LYS A CA 1
ATOM 607 C C . LYS A 1 84 ? 3.395 -4.580 -9.156 1.00 78.69 84 LYS A C 1
ATOM 609 O O . LYS A 1 84 ? 2.715 -4.728 -8.143 1.00 78.69 84 LYS A O 1
ATOM 614 N N . ARG A 1 85 ? 4.732 -4.629 -9.139 1.00 79.19 85 ARG A N 1
ATOM 615 C CA . ARG A 1 85 ? 5.518 -4.826 -7.909 1.00 79.19 85 ARG A CA 1
ATOM 616 C C . ARG A 1 85 ? 5.307 -3.683 -6.920 1.00 79.19 85 ARG A C 1
ATOM 618 O O . ARG A 1 85 ? 4.922 -3.948 -5.793 1.00 79.19 85 ARG A O 1
ATOM 625 N N . LEU A 1 86 ? 5.417 -2.432 -7.374 1.00 83.62 86 LEU A N 1
ATOM 626 C CA . LEU A 1 86 ? 5.142 -1.245 -6.549 1.00 83.62 86 LEU A CA 1
ATOM 627 C C . LEU A 1 86 ? 3.748 -1.281 -5.914 1.00 83.62 86 LEU A C 1
ATOM 629 O O . LEU A 1 86 ? 3.599 -1.047 -4.718 1.00 83.62 86 LEU A O 1
ATOM 633 N N . LYS A 1 87 ? 2.722 -1.614 -6.705 1.00 86.69 87 LYS A N 1
ATOM 634 C CA . LYS A 1 87 ? 1.357 -1.788 -6.196 1.00 86.69 87 LYS A CA 1
ATOM 635 C C . LYS A 1 87 ? 1.264 -2.897 -5.153 1.00 86.69 87 LYS A C 1
ATOM 637 O O . LYS A 1 87 ? 0.582 -2.715 -4.151 1.00 86.69 87 LYS A O 1
ATOM 642 N N . THR A 1 88 ? 1.934 -4.023 -5.385 1.00 85.31 88 THR A N 1
ATOM 643 C CA . THR A 1 88 ? 1.936 -5.160 -4.455 1.00 85.31 88 THR A CA 1
ATOM 644 C C . THR A 1 88 ? 2.606 -4.804 -3.138 1.00 85.31 88 THR A C 1
ATOM 646 O O . THR A 1 88 ? 1.999 -5.012 -2.092 1.00 85.31 88 THR A O 1
ATOM 649 N N . ASP A 1 89 ? 3.808 -4.230 -3.180 1.00 87.81 89 ASP A N 1
ATOM 650 C CA . ASP A 1 89 ? 4.572 -3.845 -1.989 1.00 87.81 89 ASP A CA 1
ATOM 651 C C . ASP A 1 89 ? 3.778 -2.837 -1.150 1.00 87.81 89 ASP A C 1
ATOM 653 O O . ASP A 1 89 ? 3.586 -3.023 0.053 1.00 87.81 89 ASP A O 1
ATOM 657 N N . TYR A 1 90 ? 3.203 -1.826 -1.807 1.00 91.00 90 TYR A N 1
ATOM 658 C CA . TYR A 1 90 ? 2.329 -0.857 -1.155 1.00 91.00 90 TYR A CA 1
ATOM 659 C C . TYR A 1 90 ? 1.100 -1.520 -0.510 1.00 91.00 90 TYR A C 1
ATOM 661 O O . TYR A 1 90 ? 0.795 -1.251 0.652 1.00 91.00 90 TYR A O 1
ATOM 669 N N . ALA A 1 91 ? 0.404 -2.412 -1.223 1.00 90.25 91 ALA A N 1
ATOM 670 C CA . ALA A 1 91 ? -0.790 -3.081 -0.706 1.00 90.25 91 ALA A CA 1
ATOM 671 C C . ALA A 1 91 ? -0.485 -3.993 0.492 1.00 90.25 91 ALA A C 1
ATOM 673 O O . ALA A 1 91 ? -1.232 -3.993 1.471 1.00 90.25 91 ALA A O 1
ATOM 674 N N . LEU A 1 92 ? 0.627 -4.733 0.440 1.00 90.12 92 LEU A N 1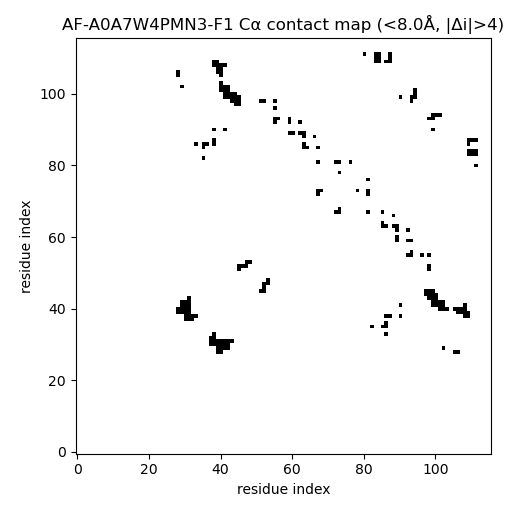
ATOM 675 C CA . LEU A 1 92 ? 1.092 -5.581 1.539 1.00 90.12 92 LEU A CA 1
ATOM 676 C C . LEU A 1 92 ? 1.475 -4.750 2.767 1.00 90.12 92 LEU A C 1
ATOM 678 O O . LEU A 1 92 ? 1.169 -5.143 3.892 1.00 90.12 92 LEU A O 1
ATOM 682 N N . CYS A 1 93 ? 2.094 -3.585 2.566 1.00 92.94 93 CYS A N 1
ATOM 683 C CA . CYS A 1 93 ? 2.372 -2.653 3.651 1.00 92.94 93 CYS A CA 1
ATOM 684 C C . CYS A 1 93 ? 1.076 -2.095 4.266 1.00 92.94 93 CYS A C 1
ATOM 686 O O . CYS A 1 93 ? 0.927 -2.072 5.487 1.00 92.94 93 CYS A O 1
ATOM 688 N N . MET A 1 94 ? 0.092 -1.706 3.453 1.00 94.19 94 MET A N 1
ATOM 689 C CA . MET A 1 94 ? -1.193 -1.216 3.967 1.00 94.19 94 MET A CA 1
ATOM 690 C C . MET A 1 94 ? -1.971 -2.300 4.728 1.00 94.19 94 MET A C 1
ATOM 692 O O . MET A 1 94 ? -2.616 -2.004 5.737 1.00 94.19 94 MET A O 1
ATOM 696 N N . GLU A 1 95 ? -1.893 -3.558 4.285 1.00 92.50 95 GLU A N 1
ATOM 697 C CA . GLU A 1 95 ? -2.445 -4.713 5.002 1.00 92.50 95 GLU A CA 1
ATOM 698 C C . GLU A 1 95 ? -1.733 -4.940 6.343 1.00 92.50 95 GLU A C 1
ATOM 700 O O . GLU A 1 95 ? -2.393 -5.056 7.375 1.00 92.50 95 GLU A O 1
ATOM 705 N N . SER A 1 96 ? -0.395 -4.946 6.365 1.00 93.12 96 SER A N 1
ATOM 706 C CA . SER A 1 96 ? 0.382 -5.194 7.590 1.00 93.12 96 SER A CA 1
ATOM 707 C C . SER A 1 96 ? 0.199 -4.102 8.647 1.00 93.12 96 SER A C 1
ATOM 709 O O . SER A 1 96 ? 0.246 -4.379 9.845 1.00 93.12 96 SER A O 1
ATOM 711 N N . ARG A 1 97 ? -0.081 -2.868 8.215 1.00 94.00 97 ARG A N 1
ATOM 712 C CA . ARG A 1 97 ? -0.415 -1.740 9.095 1.00 94.00 97 ARG A CA 1
ATOM 713 C C . ARG A 1 97 ? -1.882 -1.710 9.530 1.00 94.00 97 ARG A C 1
ATOM 715 O O . ARG A 1 97 ? -2.284 -0.778 10.223 1.00 9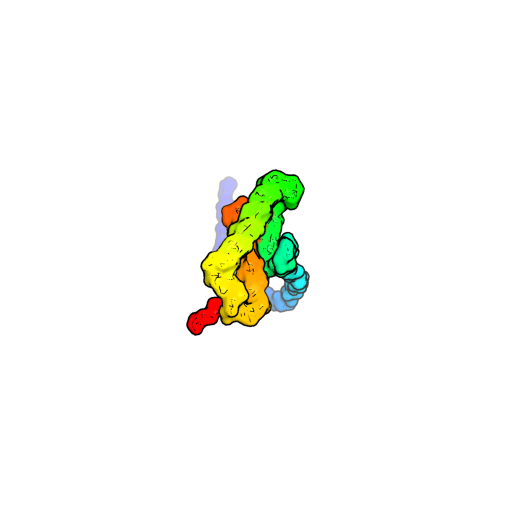4.00 97 ARG A O 1
ATOM 722 N N . GLY A 1 98 ? -2.684 -2.695 9.125 1.00 92.81 98 GLY A N 1
ATOM 723 C CA . GLY A 1 98 ? -4.102 -2.786 9.471 1.00 92.81 98 GLY A CA 1
ATOM 724 C C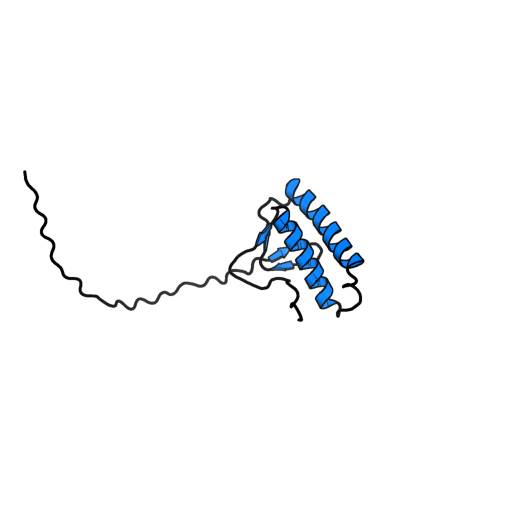 . GLY A 1 98 ? -4.965 -1.702 8.825 1.00 92.81 98 GLY A C 1
ATOM 725 O O . GLY A 1 98 ? -6.084 -1.464 9.271 1.00 92.81 98 GLY A O 1
ATOM 726 N N . ALA A 1 99 ? -4.463 -1.026 7.788 1.00 93.06 99 ALA A N 1
ATOM 727 C CA . ALA A 1 99 ? -5.243 -0.046 7.047 1.00 93.06 99 ALA A CA 1
ATOM 728 C C . ALA A 1 99 ? -6.171 -0.731 6.042 1.00 93.06 99 ALA A C 1
ATOM 730 O O . ALA A 1 99 ? -7.298 -0.271 5.826 1.00 93.06 99 ALA A O 1
ATOM 731 N N . TRP A 1 100 ? -5.707 -1.824 5.432 1.00 92.50 100 TRP A N 1
ATOM 732 C CA . TRP A 1 100 ? -6.422 -2.592 4.415 1.00 92.50 100 TRP A CA 1
ATOM 733 C C . TRP A 1 100 ? -6.607 -4.054 4.827 1.00 92.50 100 TRP A C 1
ATOM 735 O O . TRP A 1 100 ? -5.875 -4.583 5.658 1.00 92.50 100 TRP A O 1
ATOM 745 N N . ILE A 1 101 ? -7.565 -4.725 4.190 1.00 89.25 101 ILE A N 1
ATOM 746 C CA . ILE A 1 101 ? -7.711 -6.183 4.223 1.00 89.25 101 ILE A CA 1
ATOM 747 C C . ILE A 1 101 ? -7.747 -6.743 2.811 1.00 89.25 101 ILE A C 1
ATOM 749 O O . ILE A 1 101 ? -8.221 -6.090 1.876 1.00 89.25 101 ILE A O 1
ATOM 753 N N . ARG A 1 102 ? -7.304 -7.990 2.677 1.00 86.31 102 ARG A N 1
ATOM 754 C CA . ARG A 1 102 ? -7.442 -8.764 1.448 1.00 86.31 102 ARG A CA 1
ATOM 755 C C . ARG A 1 102 ? -8.838 -9.364 1.367 1.00 86.31 102 ARG A C 1
ATOM 757 O O . ARG A 1 102 ? -9.322 -9.947 2.336 1.00 86.31 102 ARG A O 1
ATOM 764 N N . ILE A 1 103 ? -9.484 -9.254 0.215 1.00 81.50 103 ILE A N 1
ATOM 765 C CA . ILE A 1 103 ? -10.806 -9.841 -0.002 1.00 81.50 103 ILE A CA 1
ATOM 766 C C . ILE A 1 103 ? -10.622 -11.238 -0.588 1.00 81.50 103 ILE A C 1
ATOM 768 O O . ILE A 1 103 ? -10.220 -11.407 -1.738 1.00 81.50 103 ILE A O 1
ATOM 772 N N . THR A 1 104 ? -10.908 -12.257 0.220 1.00 63.25 104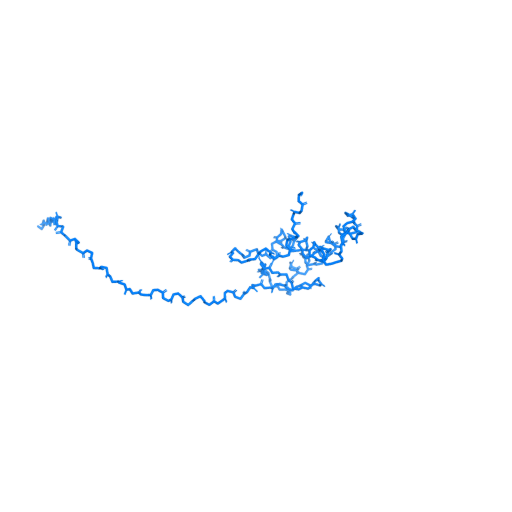 THR A N 1
ATOM 773 C CA . THR A 1 104 ? -10.876 -13.660 -0.198 1.00 63.25 104 THR A CA 1
ATOM 774 C C . THR A 1 104 ? -12.083 -13.929 -1.094 1.00 63.25 104 THR A C 1
ATOM 776 O O . THR A 1 104 ? -13.219 -13.928 -0.634 1.00 63.25 104 THR A O 1
ATOM 779 N N . GLY A 1 105 ? -11.846 -14.113 -2.392 1.00 54.69 105 GLY A N 1
ATOM 780 C CA . GLY A 1 105 ? -12.911 -14.443 -3.344 1.00 54.69 105 GLY A CA 1
ATOM 781 C C . GLY A 1 105 ? -12.698 -13.933 -4.763 1.00 54.69 105 GLY A C 1
ATOM 782 O O . GLY A 1 105 ? -13.371 -14.414 -5.665 1.00 54.69 105 GLY A O 1
ATOM 783 N N . ASN A 1 106 ? -11.764 -13.009 -5.003 1.00 46.97 106 ASN A N 1
ATOM 784 C CA . ASN A 1 106 ? -11.411 -12.639 -6.369 1.00 46.97 106 ASN A CA 1
ATOM 785 C C . ASN A 1 106 ? -10.004 -12.047 -6.486 1.00 46.97 106 ASN A C 1
ATOM 787 O O . ASN A 1 106 ? -9.630 -11.144 -5.745 1.00 46.97 106 ASN A O 1
ATOM 791 N N . ALA A 1 107 ? -9.329 -12.520 -7.533 1.00 47.88 107 ALA A N 1
ATOM 792 C CA . ALA A 1 107 ? -8.174 -11.954 -8.212 1.00 47.88 107 ALA A CA 1
ATOM 793 C C . ALA A 1 107 ? -6.821 -12.002 -7.488 1.00 47.88 107 ALA A C 1
ATOM 795 O O . ALA A 1 107 ? -6.611 -11.435 -6.420 1.00 47.88 107 ALA A O 1
ATOM 796 N N . ALA A 1 108 ? -5.861 -12.589 -8.205 1.00 52.19 108 ALA A N 1
ATOM 797 C CA . ALA A 1 108 ? -4.437 -12.285 -8.172 1.00 52.19 108 ALA A CA 1
ATOM 798 C C . ALA A 1 108 ? -4.193 -10.791 -8.487 1.00 52.19 108 ALA A C 1
ATOM 800 O O . ALA A 1 108 ? -3.639 -10.426 -9.522 1.00 52.19 108 ALA A O 1
ATOM 801 N N . GLY A 1 109 ? -4.721 -9.915 -7.635 1.00 54.22 109 GLY A N 1
ATOM 802 C CA . GLY A 1 109 ? -4.666 -8.477 -7.783 1.00 54.22 109 GLY A CA 1
ATOM 803 C C . GLY A 1 109 ? -3.257 -8.004 -7.496 1.00 54.22 109 GLY A C 1
ATOM 804 O O . GLY A 1 109 ? -2.809 -8.006 -6.355 1.00 54.22 109 GLY A O 1
ATOM 805 N N . ASP A 1 110 ? -2.559 -7.667 -8.571 1.00 57.44 110 ASP A N 1
ATOM 806 C CA . ASP A 1 110 ? -1.258 -7.002 -8.611 1.00 57.44 110 ASP A CA 1
ATOM 807 C C . ASP A 1 110 ? -0.033 -7.844 -8.265 1.00 57.44 110 ASP A C 1
ATOM 809 O O . ASP A 1 110 ? 1.055 -7.447 -8.688 1.00 57.44 110 ASP A O 1
ATOM 813 N N . ARG A 1 111 ? -0.187 -9.021 -7.636 1.00 60.19 111 ARG A N 1
ATOM 814 C CA . ARG A 1 111 ? 0.952 -9.912 -7.367 1.00 60.19 111 ARG A CA 1
ATOM 815 C C . ARG A 1 111 ? 1.689 -10.185 -8.691 1.00 60.19 111 ARG A C 1
ATOM 817 O O . ARG A 1 111 ? 1.058 -10.686 -9.629 1.00 60.19 111 ARG A O 1
ATOM 824 N N . PRO A 1 112 ? 2.974 -9.807 -8.825 1.00 54.12 112 PRO A N 1
ATOM 825 C CA . PRO A 1 112 ? 3.747 -10.159 -10.010 1.00 54.12 112 PRO A CA 1
ATOM 826 C C . PRO A 1 112 ? 3.710 -11.683 -10.164 1.00 54.12 112 PRO A C 1
ATOM 828 O O . PRO A 1 112 ? 3.685 -12.391 -9.159 1.00 54.12 112 PRO A O 1
ATOM 831 N N . ALA A 1 113 ? 3.664 -12.186 -11.400 1.00 56.09 113 ALA A N 1
ATOM 832 C CA . ALA A 1 113 ? 3.879 -13.610 -11.611 1.00 56.09 113 ALA A CA 1
ATOM 833 C C . ALA A 1 113 ? 5.245 -13.955 -11.000 1.00 56.09 113 ALA A C 1
ATOM 835 O O . ALA A 1 113 ? 6.242 -13.300 -11.319 1.00 56.09 113 ALA A O 1
ATOM 836 N N . ASP A 1 114 ? 5.261 -14.901 -10.064 1.00 51.81 11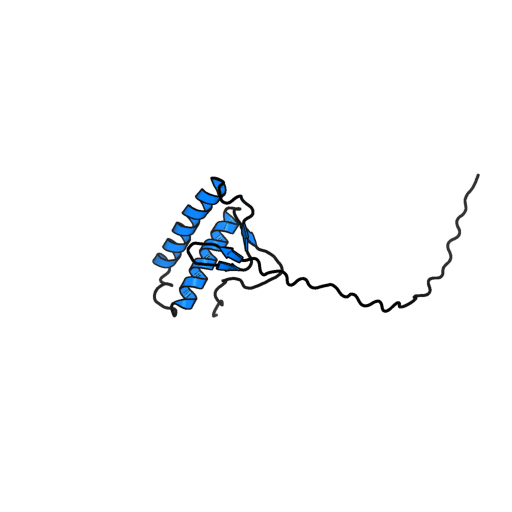4 ASP A N 1
ATOM 837 C CA . ASP A 1 114 ? 6.496 -15.511 -9.594 1.00 51.81 114 ASP A CA 1
ATOM 838 C C . ASP A 1 114 ? 7.033 -16.344 -10.771 1.00 51.81 114 ASP A C 1
ATOM 840 O O . ASP A 1 114 ? 6.663 -17.503 -10.944 1.00 51.81 114 ASP A O 1
ATOM 844 N N . ASP A 1 115 ? 7.813 -15.712 -11.654 1.00 43.59 115 ASP A N 1
ATOM 845 C CA . ASP A 1 115 ? 8.587 -16.415 -12.677 1.00 43.59 115 ASP A CA 1
ATOM 846 C C . ASP A 1 115 ? 9.717 -17.159 -11.949 1.00 43.59 115 ASP A C 1
ATOM 848 O O . ASP A 1 115 ? 10.679 -16.544 -11.477 1.00 43.59 115 ASP A O 1
ATOM 852 N N . HIS A 1 116 ? 9.525 -18.469 -11.790 1.00 37.66 116 HIS A N 1
ATOM 853 C CA . HIS A 1 116 ? 10.500 -19.412 -11.248 1.00 37.66 116 HIS A CA 1
ATOM 854 C C . HIS A 1 116 ? 11.481 -19.879 -12.330 1.00 37.66 116 HIS A C 1
ATOM 856 O O . HIS A 1 116 ? 11.051 -20.028 -13.497 1.00 37.66 116 HIS A O 1
#

Mean predicted aligned error: 15.03 Å

Solvent-accessible surface area (backbone atoms only — not comparable to full-atom values): 7249 Å² total; per-residue (Å²): 141,83,90,82,86,84,88,76,89,81,88,78,89,75,88,73,90,70,83,82,76,71,77,74,67,75,75,70,76,44,63,32,81,52,100,82,41,79,38,41,27,33,41,74,74,45,58,75,86,38,68,71,30,47,54,42,50,58,49,22,54,51,51,25,52,48,50,41,68,71,68,51,52,72,77,81,46,68,70,74,57,37,53,26,42,41,44,32,49,27,50,52,41,29,35,75,67,61,31,28,43,74,51,90,86,53,70,86,38,41,59,61,82,83,84,125

Sequence (116 aa):
MTIRIDARRLLPLLAGTGLAIAATTPAHAHKEHSIYGSISGYRAILDRNSDAYRSADAFCQTDASVSAATNGTVMTGGGGNQFKRLKTDYALCMESRGAWIRITGNAAGDRPADDH